Protein AF-A0A1L3ZY53-F1 (afdb_monomer_lite)

Foldseek 3Di:
DDPDCPPPPPLDLQAAQPPRDGADDDDDDVQLLCCQQQVRDPPRDGPTDSHHHPVVSQVSCVVVVNDDDDDDDDPDDPDDDDQADPVGFGQDPVVRDTDHD

pLDDT: mean 83.16, std 15.68, range [38.81, 97.69]

Structure (mmCIF, N/CA/C/O backbone):
data_AF-A0A1L3ZY53-F1
#
_entry.id   AF-A0A1L3ZY53-F1
#
loop_
_atom_site.group_PDB
_atom_site.id
_atom_site.type_symbol
_atom_site.label_atom_id
_atom_site.label_alt_id
_atom_site.label_comp_id
_atom_site.label_asym_id
_atom_site.label_entity_id
_atom_site.label_seq_id
_atom_site.pdbx_PDB_ins_code
_atom_site.Cartn_x
_atom_site.Cartn_y
_atom_site.Cartn_z
_atom_site.occupancy
_atom_site.B_iso_or_equiv
_atom_site.auth_seq_id
_atom_site.auth_comp_id
_atom_site.auth_asym_id
_atom_site.auth_atom_id
_atom_site.pdbx_PDB_model_num
ATOM 1 N N . MET A 1 1 ? 13.992 41.145 -26.073 1.00 41.34 1 MET A N 1
ATOM 2 C CA . MET A 1 1 ? 14.129 39.678 -26.153 1.00 41.34 1 MET A CA 1
ATOM 3 C C . MET A 1 1 ? 13.360 39.112 -24.973 1.00 41.34 1 MET A C 1
ATOM 5 O O . MET A 1 1 ? 13.733 39.388 -23.841 1.00 41.34 1 MET A O 1
ATOM 9 N N . LYS A 1 2 ? 12.188 38.519 -25.225 1.00 38.81 2 LYS A N 1
ATOM 10 C CA . LYS A 1 2 ? 11.344 37.935 -24.177 1.00 38.81 2 LYS A CA 1
ATOM 11 C C . LYS A 1 2 ? 11.975 36.592 -23.820 1.00 38.81 2 LYS A C 1
ATOM 13 O O . LYS A 1 2 ? 12.132 35.769 -24.714 1.00 38.81 2 LYS A O 1
ATOM 18 N N . TYR A 1 3 ? 12.404 36.424 -22.574 1.00 39.72 3 TYR A N 1
ATOM 19 C CA . TYR A 1 3 ? 12.790 35.110 -22.076 1.00 39.72 3 TYR A CA 1
ATOM 20 C C . TYR A 1 3 ? 11.508 34.290 -21.961 1.00 39.72 3 TYR A C 1
ATOM 22 O O . TYR A 1 3 ? 10.615 34.631 -21.186 1.00 39.72 3 TYR A O 1
ATOM 30 N N . ASP A 1 4 ? 11.389 33.297 -22.834 1.00 40.81 4 ASP A N 1
ATOM 31 C CA . ASP A 1 4 ? 10.341 32.293 -22.788 1.00 40.81 4 ASP A CA 1
ATOM 32 C C . ASP A 1 4 ? 10.657 31.380 -21.603 1.00 40.81 4 ASP A C 1
ATOM 34 O O . ASP A 1 4 ? 11.705 30.734 -21.570 1.00 40.81 4 ASP A O 1
ATOM 38 N N . ILE A 1 5 ? 9.799 31.405 -20.586 1.00 49.25 5 ILE A N 1
ATOM 39 C CA . ILE A 1 5 ? 9.877 30.489 -19.451 1.00 49.25 5 ILE A CA 1
ATOM 40 C C . ILE A 1 5 ? 9.296 29.172 -19.965 1.00 49.25 5 ILE A C 1
ATOM 42 O O . ILE A 1 5 ? 8.145 28.826 -19.684 1.00 49.25 5 ILE A O 1
ATOM 46 N N . SER A 1 6 ? 10.075 28.445 -20.769 1.00 46.44 6 SER A N 1
ATOM 47 C CA . SER A 1 6 ? 9.829 27.023 -20.945 1.00 46.44 6 SER A CA 1
ATOM 48 C C . SER A 1 6 ? 9.957 26.419 -19.559 1.00 46.44 6 SER A C 1
ATOM 50 O O . SER A 1 6 ? 11.022 26.467 -18.951 1.00 46.44 6 SER A O 1
ATOM 52 N N . LYS A 1 7 ? 8.823 25.964 -19.032 1.00 46.41 7 LYS A N 1
ATOM 53 C CA . LYS A 1 7 ? 8.690 25.236 -17.780 1.00 46.41 7 LYS A CA 1
ATOM 54 C C . LYS A 1 7 ? 9.711 24.102 -17.770 1.00 46.41 7 LYS A C 1
ATOM 56 O O . LYS A 1 7 ? 9.428 23.021 -18.284 1.00 46.41 7 LYS A O 1
ATOM 61 N N . ASP A 1 8 ? 10.876 24.357 -17.191 1.00 43.75 8 ASP A N 1
ATOM 62 C CA . ASP A 1 8 ? 11.755 23.317 -16.690 1.00 43.75 8 ASP A CA 1
ATOM 63 C C . ASP A 1 8 ? 10.976 22.650 -15.563 1.00 43.75 8 ASP A C 1
ATOM 65 O O . ASP A 1 8 ? 10.980 23.066 -14.406 1.00 43.75 8 ASP A O 1
ATOM 69 N N . ASN A 1 9 ? 10.181 21.669 -15.977 1.00 45.38 9 ASN A N 1
ATOM 70 C CA . ASN A 1 9 ? 9.381 20.789 -15.155 1.00 45.38 9 ASN A CA 1
ATOM 71 C C . ASN A 1 9 ? 10.368 19.838 -14.464 1.00 45.38 9 ASN A C 1
ATOM 73 O O . ASN A 1 9 ? 10.472 18.662 -14.806 1.00 45.38 9 ASN A O 1
ATOM 77 N N . LEU A 1 10 ? 11.178 20.393 -13.561 1.00 45.03 10 LEU A N 1
ATOM 78 C CA . LEU A 1 10 ? 11.965 19.644 -12.596 1.00 45.03 10 LEU A CA 1
ATOM 79 C C . LEU A 1 10 ? 10.947 18.903 -11.733 1.00 45.03 10 LEU A C 1
ATOM 81 O O . LEU A 1 10 ? 10.370 19.486 -10.820 1.00 45.03 10 LEU A O 1
ATOM 85 N N . MET A 1 11 ? 10.665 17.649 -12.091 1.00 47.66 11 MET A N 1
ATOM 86 C CA . MET A 1 11 ? 9.941 16.729 -11.222 1.00 47.66 11 MET A CA 1
ATOM 87 C C . MET A 1 11 ? 10.729 16.686 -9.917 1.00 47.66 11 MET A C 1
ATOM 89 O O . MET A 1 11 ? 11.853 16.188 -9.892 1.00 47.66 11 MET A O 1
ATOM 93 N N . THR A 1 12 ? 10.194 17.315 -8.873 1.00 52.34 12 THR A N 1
ATOM 94 C CA . THR A 1 12 ? 10.753 17.209 -7.530 1.00 52.34 12 THR A CA 1
ATOM 95 C C . THR A 1 12 ? 10.639 15.748 -7.095 1.00 52.34 12 THR A C 1
ATOM 97 O O . THR A 1 12 ? 9.774 15.022 -7.598 1.00 52.34 12 THR A O 1
ATOM 100 N N . ASP A 1 13 ? 11.477 15.304 -6.155 1.00 60.69 13 ASP A N 1
ATOM 101 C CA . ASP A 1 13 ? 11.404 13.981 -5.499 1.00 60.69 13 ASP A CA 1
ATOM 102 C C . ASP A 1 13 ? 10.107 13.801 -4.668 1.00 60.69 13 ASP A C 1
ATOM 104 O O . ASP A 1 13 ? 10.077 13.164 -3.621 1.00 60.69 13 ASP A O 1
ATOM 108 N N . GLU A 1 14 ? 9.017 14.420 -5.102 1.00 74.50 14 GLU A N 1
ATOM 109 C CA . GLU A 1 14 ? 7.707 14.468 -4.477 1.00 74.50 14 GLU A CA 1
ATOM 110 C C . GLU A 1 14 ? 6.624 14.038 -5.473 1.00 74.50 14 GLU A C 1
ATOM 112 O O . GLU A 1 14 ? 5.462 13.950 -5.095 1.00 74.50 14 GLU A O 1
ATOM 117 N N . GLN A 1 15 ? 6.963 13.760 -6.740 1.00 86.69 15 GLN A N 1
ATOM 118 C CA . GLN A 1 15 ? 6.006 13.347 -7.769 1.00 86.69 15 GLN A CA 1
ATOM 119 C C . GLN A 1 15 ? 6.284 11.932 -8.277 1.00 86.69 15 GLN A C 1
ATOM 121 O O . GLN A 1 15 ? 7.419 11.517 -8.500 1.00 86.69 15 GLN A O 1
ATOM 126 N N . CYS A 1 16 ? 5.211 11.178 -8.502 1.00 88.00 16 CYS A N 1
ATOM 127 C CA . CYS A 1 16 ? 5.272 9.864 -9.121 1.00 88.00 16 CYS A CA 1
ATOM 128 C C . CYS A 1 16 ? 5.749 9.978 -10.569 1.00 88.00 16 CYS A C 1
ATOM 130 O O . CYS A 1 16 ? 5.091 10.606 -11.401 1.00 88.00 16 CYS A O 1
ATOM 132 N N . THR A 1 17 ? 6.818 9.267 -10.915 1.00 86.56 17 THR A N 1
ATOM 133 C CA . THR A 1 17 ? 7.395 9.296 -12.265 1.00 86.56 17 THR A CA 1
ATOM 134 C C . THR A 1 17 ? 6.480 8.694 -13.333 1.00 86.56 17 THR A C 1
ATOM 136 O O . THR A 1 17 ? 6.614 9.016 -14.512 1.00 86.56 17 THR A O 1
ATOM 139 N N . ARG A 1 18 ? 5.517 7.852 -12.931 1.00 86.81 18 ARG A N 1
ATOM 140 C CA . ARG A 1 18 ? 4.566 7.186 -13.835 1.00 86.81 18 ARG A CA 1
ATOM 141 C C . ARG A 1 18 ? 3.292 7.994 -14.095 1.00 86.81 18 ARG A C 1
ATOM 143 O O . ARG A 1 18 ? 2.796 7.968 -15.216 1.00 86.81 18 ARG A O 1
ATOM 150 N N . CYS A 1 19 ? 2.736 8.672 -13.088 1.00 89.56 19 CYS A N 1
ATOM 151 C CA . CYS A 1 19 ? 1.443 9.362 -13.218 1.00 89.56 19 CYS A CA 1
ATOM 152 C C . CYS A 1 19 ? 1.476 10.869 -12.927 1.00 89.56 19 CYS A C 1
ATOM 154 O O . CYS A 1 19 ? 0.454 11.524 -13.105 1.00 89.56 19 CYS A O 1
ATOM 156 N N . GLY A 1 20 ? 2.610 11.421 -12.485 1.00 87.81 20 GLY A N 1
ATOM 157 C CA . GLY A 1 20 ? 2.790 12.848 -12.197 1.00 87.81 20 GLY A CA 1
ATOM 158 C C . GLY A 1 20 ? 2.080 13.361 -10.939 1.00 87.81 20 GLY A C 1
ATOM 159 O O . GLY A 1 20 ? 2.234 14.528 -10.595 1.00 87.81 20 GLY A O 1
ATOM 160 N N . HIS A 1 21 ? 1.304 12.522 -10.245 1.00 88.00 21 HIS A N 1
ATOM 161 C CA . HIS A 1 21 ? 0.679 12.895 -8.976 1.00 88.00 21 HIS A CA 1
ATOM 162 C C . HIS A 1 21 ? 1.707 13.014 -7.852 1.00 88.00 21 HIS A C 1
ATOM 164 O O . HIS A 1 21 ? 2.731 12.329 -7.869 1.00 88.00 21 HIS A O 1
ATOM 170 N N . GLU A 1 22 ? 1.376 13.823 -6.846 1.00 87.12 22 GLU A N 1
ATOM 171 C CA . GLU A 1 22 ? 2.131 13.893 -5.598 1.00 87.12 22 GLU A CA 1
ATOM 172 C C . GLU A 1 22 ? 2.261 12.511 -4.951 1.00 87.12 22 GLU A C 1
ATOM 174 O O . GLU A 1 22 ? 1.339 11.685 -4.957 1.00 87.12 22 GLU A O 1
ATOM 179 N N . ASN A 1 23 ? 3.439 12.259 -4.402 1.00 83.75 23 ASN A N 1
ATOM 180 C CA . ASN A 1 23 ? 3.794 11.019 -3.760 1.00 83.75 23 ASN A CA 1
ATOM 181 C C . ASN A 1 23 ? 3.635 11.178 -2.245 1.00 83.75 23 ASN A C 1
ATOM 183 O O . ASN A 1 23 ? 4.349 11.945 -1.606 1.00 83.75 23 ASN A O 1
ATOM 187 N N . ALA A 1 24 ? 2.687 10.448 -1.659 1.00 81.88 24 ALA A N 1
ATOM 188 C CA . ALA A 1 24 ? 2.598 10.335 -0.207 1.00 81.88 24 ALA A CA 1
ATOM 189 C C . ALA A 1 24 ? 3.755 9.475 0.328 1.00 81.88 24 ALA A C 1
ATOM 191 O O . ALA A 1 24 ? 4.302 8.654 -0.403 1.00 81.88 24 ALA A O 1
ATOM 192 N N . ILE A 1 25 ? 4.108 9.603 1.610 1.00 83.06 25 ILE A N 1
ATOM 193 C CA . ILE A 1 25 ? 5.049 8.666 2.241 1.00 83.06 25 ILE A CA 1
ATOM 194 C C . ILE A 1 25 ? 4.376 7.295 2.333 1.00 83.06 25 ILE A C 1
ATOM 196 O O . ILE A 1 25 ? 3.285 7.162 2.889 1.00 83.06 25 ILE A O 1
ATOM 200 N N . TRP A 1 26 ? 5.027 6.272 1.787 1.00 87.06 26 TRP A N 1
ATOM 201 C CA . TRP A 1 26 ? 4.571 4.890 1.859 1.00 87.06 26 TRP A CA 1
ATOM 202 C C . TRP A 1 26 ? 5.762 3.934 1.791 1.00 87.06 26 TRP A C 1
ATOM 204 O O . TRP A 1 26 ? 6.852 4.308 1.356 1.00 87.06 26 TRP A O 1
ATOM 214 N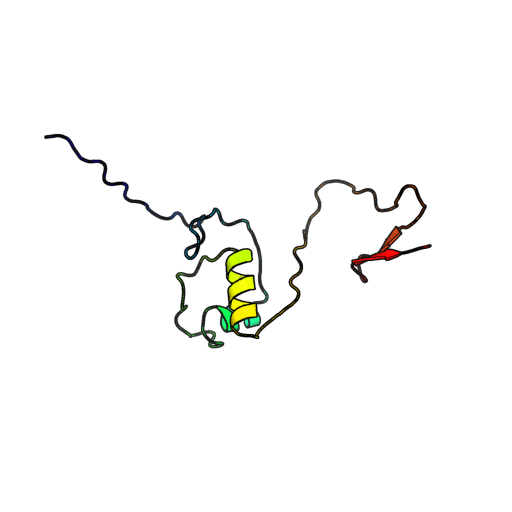 N . VAL A 1 27 ? 5.552 2.692 2.221 1.00 85.12 27 VAL A N 1
ATOM 215 C CA . VAL A 1 27 ? 6.588 1.655 2.228 1.00 85.12 27 VAL A CA 1
ATOM 216 C C . VAL A 1 27 ? 6.085 0.379 1.563 1.00 85.12 27 VAL A C 1
ATOM 218 O O . VAL A 1 27 ? 4.925 -0.009 1.705 1.00 85.12 27 VAL A O 1
ATOM 221 N N . ALA A 1 28 ? 6.980 -0.295 0.847 1.00 87.44 28 ALA A N 1
ATOM 222 C CA . ALA A 1 28 ? 6.789 -1.654 0.357 1.00 87.44 28 ALA A CA 1
ATOM 223 C C . ALA A 1 28 ? 7.860 -2.566 0.956 1.00 87.44 28 ALA A C 1
ATOM 225 O O . ALA A 1 28 ? 8.998 -2.156 1.182 1.00 87.44 28 ALA A O 1
ATOM 226 N N . HIS A 1 29 ? 7.517 -3.840 1.148 1.00 87.88 29 HIS A N 1
ATOM 227 C CA . HIS A 1 29 ? 8.496 -4.858 1.513 1.00 87.88 29 HIS A CA 1
ATOM 228 C C . HIS A 1 29 ? 9.585 -4.940 0.427 1.00 87.88 29 HIS A C 1
ATOM 230 O O . HIS A 1 29 ? 9.264 -5.162 -0.743 1.00 87.88 29 HIS A O 1
ATOM 236 N N . SER A 1 30 ? 10.864 -4.771 0.789 1.00 86.94 30 SER A N 1
ATOM 237 C CA . SER A 1 30 ? 11.954 -4.571 -0.186 1.00 86.94 30 SER A CA 1
ATOM 238 C C . SER A 1 30 ? 12.066 -5.676 -1.253 1.00 86.94 30 SER A C 1
ATOM 240 O O . SER A 1 30 ? 12.244 -5.347 -2.425 1.00 86.94 30 SER A O 1
ATOM 242 N N . PRO A 1 31 ? 11.891 -6.975 -0.929 1.00 91.88 31 PRO A N 1
ATOM 243 C CA . PRO A 1 31 ? 11.791 -8.024 -1.945 1.00 91.88 31 PRO A CA 1
ATOM 244 C C . PRO A 1 31 ? 10.671 -7.817 -2.974 1.00 91.88 31 PRO A C 1
ATOM 246 O O . PRO A 1 31 ? 10.900 -8.016 -4.166 1.00 91.88 31 PRO A O 1
ATOM 249 N N . LEU A 1 32 ? 9.477 -7.393 -2.540 1.00 92.12 32 LEU A N 1
ATOM 250 C CA . LEU A 1 32 ? 8.368 -7.118 -3.457 1.00 92.12 32 LEU A CA 1
ATOM 251 C C . LEU A 1 32 ? 8.665 -5.875 -4.299 1.00 92.12 32 LEU A C 1
ATOM 253 O O . LEU A 1 32 ? 8.419 -5.887 -5.501 1.00 92.12 32 LEU A O 1
ATOM 257 N N . TRP A 1 33 ? 9.259 -4.840 -3.697 1.00 91.19 33 TRP A N 1
ATOM 258 C CA . TRP A 1 33 ? 9.708 -3.660 -4.433 1.00 91.19 33 TRP A CA 1
ATOM 259 C C . TRP A 1 33 ? 10.646 -4.029 -5.583 1.00 91.19 33 TRP A C 1
ATOM 261 O O . TRP A 1 33 ? 10.388 -3.681 -6.732 1.00 91.19 33 TRP A O 1
ATOM 271 N N . ASN A 1 34 ? 11.688 -4.810 -5.300 1.00 90.12 34 ASN A N 1
ATOM 272 C CA . ASN A 1 34 ? 12.649 -5.240 -6.314 1.00 90.12 34 ASN A CA 1
ATOM 273 C C . ASN A 1 34 ? 11.998 -6.106 -7.401 1.00 90.12 34 ASN A C 1
ATOM 275 O O . ASN A 1 34 ? 12.319 -5.950 -8.578 1.00 90.12 34 ASN A O 1
ATOM 279 N N . ALA A 1 35 ? 11.064 -6.989 -7.036 1.00 91.81 35 ALA A N 1
ATOM 280 C CA . ALA A 1 35 ? 10.305 -7.790 -7.998 1.00 91.81 35 ALA A CA 1
ATOM 281 C C . ALA A 1 35 ? 9.511 -6.918 -8.981 1.00 91.81 35 ALA A C 1
ATOM 283 O O . ALA A 1 35 ? 9.549 -7.150 -10.190 1.00 91.81 35 ALA A O 1
ATOM 284 N N . VAL A 1 36 ? 8.841 -5.887 -8.469 1.00 91.62 36 VAL A N 1
ATOM 285 C CA . VAL A 1 36 ? 7.995 -4.998 -9.272 1.00 91.62 36 VAL A CA 1
ATOM 286 C C . VAL A 1 36 ? 8.833 -4.018 -10.091 1.00 91.62 36 VAL A C 1
ATOM 288 O O . VAL A 1 36 ? 8.578 -3.858 -11.283 1.00 91.62 36 VAL A O 1
ATOM 291 N N . MET A 1 37 ? 9.840 -3.393 -9.482 1.00 89.62 37 MET A N 1
ATOM 292 C CA . MET A 1 37 ? 10.550 -2.244 -10.055 1.00 89.62 37 MET A CA 1
ATOM 293 C C . MET A 1 37 ? 11.834 -2.614 -10.799 1.00 89.62 37 MET A C 1
ATOM 295 O O . MET A 1 37 ? 12.228 -1.891 -11.707 1.00 89.62 37 MET A O 1
ATOM 299 N N . ARG A 1 38 ? 12.486 -3.726 -10.434 1.00 89.56 38 ARG A N 1
ATOM 300 C CA . ARG A 1 38 ? 13.826 -4.128 -10.918 1.00 89.56 38 ARG A CA 1
ATOM 301 C C . ARG A 1 38 ? 13.856 -5.549 -11.494 1.00 89.56 38 ARG A C 1
ATOM 303 O O . ARG A 1 38 ? 14.900 -6.200 -11.535 1.00 89.56 38 ARG A O 1
ATOM 310 N N . GLY A 1 39 ? 12.689 -6.087 -11.859 1.00 84.62 39 GLY A N 1
ATOM 311 C CA . GLY A 1 39 ? 12.557 -7.447 -12.398 1.00 84.62 39 GLY A CA 1
ATOM 312 C C . GLY A 1 39 ? 13.024 -8.551 -11.439 1.00 84.62 39 GLY A C 1
ATOM 313 O O . GLY A 1 39 ? 13.445 -9.614 -11.884 1.00 84.62 39 GLY A O 1
ATOM 314 N N . GLY A 1 40 ? 13.000 -8.300 -10.127 1.00 80.81 40 GLY A N 1
ATOM 315 C CA . GLY A 1 40 ? 13.413 -9.257 -9.092 1.00 80.81 40 GLY A CA 1
ATOM 316 C C . GLY A 1 40 ? 14.904 -9.253 -8.766 1.00 80.81 40 GLY A C 1
ATOM 317 O O . GLY A 1 40 ? 15.312 -9.930 -7.825 1.00 80.81 40 GLY A O 1
ATOM 318 N N . CYS A 1 41 ? 15.719 -8.473 -9.477 1.00 81.62 41 CYS A N 1
ATOM 319 C CA . CYS A 1 41 ? 17.139 -8.341 -9.179 1.00 81.62 41 CYS A CA 1
ATOM 320 C C . CYS A 1 41 ? 17.380 -7.126 -8.276 1.00 81.62 41 CYS A C 1
ATOM 322 O O . CYS A 1 41 ? 17.050 -6.002 -8.641 1.00 81.62 41 CYS A O 1
ATOM 324 N N . ILE A 1 42 ? 18.010 -7.326 -7.114 1.00 81.50 42 ILE A N 1
ATOM 325 C CA . ILE A 1 42 ? 18.395 -6.211 -6.227 1.00 81.50 42 ILE A CA 1
ATOM 326 C C . ILE A 1 42 ? 19.383 -5.245 -6.901 1.00 81.50 42 ILE A C 1
ATOM 328 O O . ILE A 1 42 ? 19.358 -4.052 -6.628 1.00 81.50 42 ILE A O 1
ATOM 332 N N . ASN A 1 43 ? 20.192 -5.761 -7.832 1.00 84.62 43 ASN A N 1
ATOM 333 C CA . ASN A 1 43 ? 21.124 -4.991 -8.657 1.00 84.62 43 ASN A CA 1
ATOM 334 C C . ASN A 1 43 ? 20.562 -4.720 -10.064 1.00 84.62 43 ASN A C 1
ATOM 336 O O . ASN A 1 43 ? 21.318 -4.384 -10.969 1.00 84.62 43 ASN A O 1
ATOM 340 N N . GLY A 1 44 ? 19.267 -4.964 -10.285 1.00 79.62 44 GLY A N 1
ATOM 341 C CA . GLY A 1 44 ? 18.622 -4.694 -11.563 1.00 79.62 44 GLY A CA 1
ATOM 342 C C . GLY A 1 44 ? 18.442 -3.197 -11.765 1.00 79.62 44 GLY A 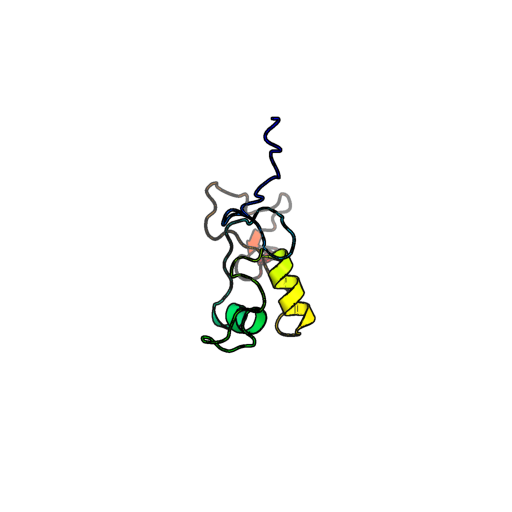C 1
ATOM 343 O O . GLY A 1 44 ? 18.155 -2.470 -10.807 1.00 79.62 44 GLY A O 1
ATOM 344 N N . GLU A 1 45 ? 18.581 -2.759 -13.013 1.00 83.00 45 GLU A N 1
ATOM 345 C CA . GLU A 1 45 ? 18.199 -1.407 -13.406 1.00 83.00 45 GLU A CA 1
ATOM 346 C C . GLU A 1 45 ? 16.686 -1.230 -13.210 1.00 83.00 45 GLU A C 1
ATOM 348 O O . GLU A 1 45 ? 15.912 -2.119 -13.592 1.00 83.00 45 GLU A O 1
ATOM 353 N N . PRO A 1 46 ? 16.244 -0.136 -12.573 1.00 79.69 46 PRO A N 1
ATOM 354 C CA . PRO A 1 46 ? 14.830 0.095 -12.357 1.00 79.69 46 PRO A CA 1
ATOM 355 C C . PRO A 1 46 ? 14.138 0.460 -13.681 1.00 79.69 46 PRO A C 1
ATOM 357 O O . PRO A 1 46 ? 14.633 1.264 -14.465 1.00 79.69 46 PRO A O 1
ATOM 360 N N . GLU A 1 47 ? 12.972 -0.139 -13.933 1.00 75.06 47 GLU A N 1
ATOM 361 C CA . GLU A 1 47 ? 12.169 0.100 -15.147 1.00 75.06 47 GLU A CA 1
ATOM 362 C C . GLU A 1 47 ? 11.587 1.526 -15.185 1.00 75.06 47 GLU A C 1
ATOM 364 O O . GLU A 1 47 ? 11.362 2.098 -16.251 1.00 75.06 47 GLU A O 1
ATOM 369 N N . PHE A 1 48 ? 11.382 2.113 -14.007 1.00 70.62 48 PHE A N 1
ATOM 370 C CA . PHE A 1 48 ? 10.942 3.489 -13.806 1.00 70.62 48 PHE A CA 1
ATOM 371 C C . PHE A 1 48 ? 11.941 4.178 -12.878 1.00 70.62 48 PHE A C 1
ATOM 373 O O . PHE A 1 48 ? 12.406 3.547 -11.931 1.00 70.62 48 PHE A O 1
ATOM 380 N N . ASN A 1 49 ? 12.237 5.465 -13.098 1.00 69.25 49 ASN A N 1
ATOM 381 C CA . ASN A 1 49 ? 13.021 6.254 -12.140 1.00 69.25 49 ASN A CA 1
ATOM 382 C C . ASN A 1 49 ? 12.418 6.098 -10.735 1.00 69.25 49 ASN A C 1
ATOM 384 O O . ASN A 1 49 ? 11.190 6.107 -10.609 1.00 69.25 49 ASN A O 1
ATOM 388 N N . ASP A 1 50 ? 13.283 5.937 -9.724 1.00 69.69 50 ASP A N 1
ATOM 389 C CA . ASP A 1 50 ? 13.032 5.244 -8.442 1.00 69.69 50 ASP A CA 1
ATOM 390 C C . ASP A 1 50 ? 11.766 5.660 -7.665 1.00 69.69 50 ASP A C 1
ATOM 392 O O . ASP A 1 50 ? 11.327 4.935 -6.773 1.00 69.69 50 ASP A O 1
ATOM 396 N N . MET A 1 51 ? 11.139 6.788 -7.993 1.00 79.81 51 MET A N 1
ATOM 397 C CA . MET A 1 51 ? 9.978 7.291 -7.281 1.00 79.81 51 MET A CA 1
ATOM 398 C C . MET A 1 51 ? 8.643 7.020 -7.990 1.00 79.81 51 MET A C 1
ATOM 400 O O . MET A 1 51 ? 8.209 7.757 -8.874 1.00 79.81 51 MET A O 1
ATOM 404 N N . VAL A 1 52 ? 7.939 5.979 -7.542 1.00 88.88 52 VAL A N 1
ATOM 405 C CA . VAL A 1 52 ? 6.576 5.639 -7.981 1.00 88.88 52 VAL A CA 1
ATOM 406 C C . VAL A 1 52 ? 5.624 5.682 -6.786 1.00 88.88 52 VAL A C 1
ATOM 408 O O . VAL A 1 52 ? 5.991 5.285 -5.682 1.00 88.88 52 VAL A O 1
ATOM 411 N N . CYS A 1 53 ? 4.396 6.170 -6.982 1.00 90.31 53 CYS A N 1
ATOM 412 C CA . CYS A 1 53 ? 3.391 6.182 -5.919 1.00 90.31 53 CYS A CA 1
ATOM 413 C C . CYS A 1 53 ? 2.797 4.801 -5.650 1.00 90.31 53 CYS A C 1
ATOM 415 O O . CYS A 1 53 ? 2.781 3.933 -6.527 1.00 90.31 53 CYS A O 1
ATOM 417 N N . SER A 1 54 ? 2.251 4.618 -4.446 1.00 91.50 54 SER A N 1
ATOM 418 C CA . SER A 1 54 ? 1.661 3.351 -4.006 1.00 91.50 54 SER A CA 1
ATOM 419 C C . SER A 1 54 ? 0.625 2.817 -4.997 1.00 91.50 54 SER A C 1
ATOM 421 O O . SER A 1 54 ? 0.667 1.643 -5.341 1.00 91.50 54 SER A O 1
ATOM 423 N N . ALA A 1 55 ? -0.250 3.669 -5.541 1.00 92.00 55 ALA A N 1
ATOM 424 C CA . ALA A 1 55 ? -1.242 3.266 -6.542 1.00 92.00 55 ALA A CA 1
ATOM 425 C C . ALA A 1 55 ? -0.599 2.685 -7.812 1.00 92.00 55 ALA A C 1
ATOM 427 O O . ALA A 1 55 ? -0.917 1.571 -8.224 1.00 92.00 55 ALA A O 1
ATOM 428 N N . CYS A 1 56 ? 0.363 3.404 -8.394 1.00 92.38 56 CYS A N 1
ATOM 429 C CA . CYS A 1 56 ? 1.083 2.941 -9.577 1.00 92.38 56 CYS A CA 1
ATOM 430 C C . CYS A 1 56 ? 1.899 1.672 -9.307 1.00 92.38 56 CYS A C 1
ATOM 432 O O . CYS A 1 56 ? 2.007 0.825 -10.192 1.00 92.38 56 CYS A O 1
ATOM 434 N N . PHE A 1 57 ? 2.458 1.528 -8.107 1.00 92.69 57 PHE A N 1
ATOM 435 C CA . PHE A 1 57 ? 3.151 0.315 -7.691 1.00 92.69 57 PHE A CA 1
ATOM 436 C C . PHE A 1 57 ? 2.204 -0.888 -7.597 1.00 92.69 57 PHE A C 1
ATOM 438 O O . PHE A 1 57 ? 2.521 -1.955 -8.122 1.00 92.69 57 PHE A O 1
ATOM 445 N N . MET A 1 58 ? 1.035 -0.714 -6.969 1.00 94.31 58 MET A N 1
ATOM 446 C CA . MET A 1 58 ? 0.019 -1.762 -6.825 1.00 94.31 58 MET A CA 1
ATOM 447 C C . MET A 1 58 ? -0.452 -2.266 -8.190 1.00 94.31 58 MET A C 1
ATOM 449 O O . MET A 1 58 ? -0.449 -3.470 -8.427 1.00 94.31 58 MET A O 1
ATOM 453 N N . GLU A 1 59 ? -0.755 -1.361 -9.122 1.00 93.56 59 GLU A N 1
ATOM 454 C CA . GLU A 1 59 ? -1.132 -1.731 -10.491 1.00 93.56 59 GLU A CA 1
ATOM 455 C C . GLU A 1 59 ? -0.044 -2.535 -11.211 1.00 93.56 59 GLU A C 1
ATOM 457 O O . GLU A 1 59 ? -0.346 -3.524 -11.875 1.00 93.56 59 GLU A O 1
ATOM 462 N N . LEU A 1 60 ? 1.227 -2.131 -11.092 1.00 93.19 60 LEU A N 1
ATOM 463 C CA . LEU A 1 60 ? 2.343 -2.853 -11.712 1.00 93.19 60 LEU A CA 1
ATOM 464 C C . LEU A 1 60 ? 2.500 -4.249 -11.111 1.00 93.19 60 LEU A C 1
ATOM 466 O O . LEU A 1 60 ? 2.730 -5.218 -11.834 1.00 93.19 60 LEU A O 1
ATOM 470 N N . ALA A 1 61 ? 2.374 -4.359 -9.794 1.00 94.31 61 ALA A N 1
ATOM 471 C CA . ALA A 1 61 ? 2.454 -5.626 -9.092 1.00 94.31 61 ALA A CA 1
ATOM 472 C C . ALA A 1 61 ? 1.315 -6.581 -9.487 1.00 94.31 61 ALA A C 1
ATOM 474 O O . ALA A 1 61 ? 1.576 -7.769 -9.693 1.00 94.31 61 ALA A O 1
ATOM 475 N N . GLU A 1 62 ? 0.089 -6.073 -9.654 1.00 95.44 62 GLU A N 1
ATOM 476 C CA . GLU A 1 62 ? -1.053 -6.855 -10.148 1.00 95.44 62 GLU A CA 1
ATOM 477 C C . GLU A 1 62 ? -0.870 -7.254 -11.613 1.00 95.44 62 GLU A C 1
ATOM 479 O O . GLU A 1 62 ? -1.028 -8.427 -11.951 1.00 95.44 62 GLU A O 1
ATOM 484 N N . ALA A 1 63 ? -0.465 -6.318 -12.475 1.00 93.88 63 ALA A N 1
ATOM 485 C CA . ALA A 1 63 ? -0.232 -6.575 -13.895 1.00 93.88 63 ALA A CA 1
ATOM 486 C C . ALA A 1 63 ? 0.862 -7.631 -14.129 1.00 93.88 63 ALA A C 1
ATOM 488 O O . ALA A 1 63 ? 0.778 -8.417 -15.071 1.00 93.88 63 ALA A O 1
ATOM 489 N N . LYS A 1 64 ? 1.872 -7.678 -13.251 1.00 93.19 64 LYS A N 1
ATOM 490 C CA . LYS A 1 64 ? 2.940 -8.691 -13.264 1.00 93.19 64 LYS A CA 1
ATOM 491 C C . LYS A 1 64 ? 2.545 -9.998 -12.556 1.00 93.19 64 LYS A C 1
ATOM 493 O O . LYS A 1 64 ? 3.337 -10.936 -12.546 1.00 93.19 64 LYS A O 1
ATOM 498 N N . GLY A 1 65 ? 1.358 -10.077 -11.948 1.00 94.75 65 GLY A N 1
ATOM 499 C CA . GLY A 1 65 ? 0.900 -11.245 -11.187 1.00 94.75 65 GLY A CA 1
ATOM 500 C C . GLY A 1 65 ? 1.706 -11.517 -9.910 1.00 94.75 65 GLY A C 1
ATOM 501 O O . GLY A 1 65 ? 1.697 -12.638 -9.407 1.00 94.75 65 GLY A O 1
ATOM 502 N N . LEU A 1 66 ? 2.424 -10.514 -9.397 1.00 93.81 66 LEU A N 1
ATOM 503 C CA . LEU A 1 66 ? 3.340 -10.647 -8.258 1.00 93.81 66 LEU A CA 1
ATOM 504 C C . LEU A 1 66 ? 2.628 -10.503 -6.914 1.00 93.81 66 LEU A C 1
ATOM 506 O O . LEU A 1 66 ? 3.034 -11.111 -5.925 1.00 93.81 66 LEU A O 1
ATOM 510 N N . ALA A 1 67 ? 1.580 -9.686 -6.867 1.00 93.38 67 ALA A N 1
ATOM 511 C CA . ALA A 1 67 ? 0.784 -9.482 -5.670 1.00 93.38 67 ALA A CA 1
ATOM 512 C C . ALA A 1 67 ? -0.645 -9.079 -6.035 1.00 93.38 67 ALA A C 1
ATOM 514 O O . ALA A 1 67 ? -0.896 -8.491 -7.080 1.00 93.38 67 ALA A O 1
ATOM 515 N N . THR A 1 68 ? -1.576 -9.408 -5.145 1.00 91.00 68 THR A N 1
ATOM 516 C CA . THR A 1 68 ? -2.971 -8.956 -5.170 1.00 91.00 68 THR A CA 1
ATOM 517 C C . THR A 1 68 ? -3.382 -8.620 -3.737 1.00 91.00 68 THR A C 1
ATOM 519 O O . THR A 1 68 ? -2.752 -9.102 -2.792 1.00 91.00 68 THR A O 1
ATOM 522 N N . LYS A 1 69 ? -4.455 -7.837 -3.558 1.00 88.81 69 LYS A N 1
ATOM 523 C CA . LYS A 1 69 ? -5.033 -7.499 -2.237 1.00 88.81 69 LYS A CA 1
ATOM 524 C C . LYS A 1 69 ? -4.091 -6.701 -1.329 1.00 88.81 69 LYS A C 1
ATOM 526 O O . LYS A 1 69 ? -3.752 -7.117 -0.220 1.00 88.81 69 LYS A O 1
ATOM 531 N N . PHE A 1 70 ? -3.708 -5.521 -1.788 1.00 88.44 70 PHE A N 1
ATOM 532 C CA . PHE A 1 70 ? -2.943 -4.578 -0.983 1.00 88.44 70 PHE A CA 1
ATOM 533 C C . PHE A 1 70 ? -3.755 -4.038 0.193 1.00 88.44 70 PHE A C 1
ATOM 535 O O . PHE A 1 70 ? -4.983 -3.949 0.148 1.00 88.44 70 PHE A O 1
ATOM 542 N N . ARG A 1 71 ? -3.045 -3.664 1.255 1.00 83.88 71 ARG A N 1
ATOM 543 C CA . ARG A 1 71 ? -3.604 -2.971 2.413 1.00 83.88 71 ARG A CA 1
ATOM 544 C C . ARG A 1 71 ? -2.819 -1.692 2.627 1.00 83.88 71 ARG A C 1
ATOM 546 O O . ARG A 1 71 ? -1.594 -1.712 2.576 1.00 83.88 71 ARG A O 1
ATOM 553 N N . VAL A 1 72 ? -3.541 -0.606 2.871 1.00 81.12 72 VAL A N 1
ATOM 554 C CA . VAL A 1 72 ? -2.965 0.671 3.287 1.00 81.12 72 VAL A CA 1
ATOM 555 C C . VAL A 1 72 ? -3.249 0.824 4.771 1.00 81.12 72 VAL A C 1
ATOM 557 O O . VAL A 1 72 ? -4.391 0.665 5.203 1.00 81.12 72 VAL A O 1
ATOM 560 N N . THR A 1 73 ? -2.202 1.076 5.546 1.00 83.00 73 THR A N 1
ATOM 561 C CA . THR A 1 73 ? -2.255 1.085 7.008 1.00 83.00 73 THR A CA 1
ATOM 562 C C . THR A 1 73 ? -1.502 2.300 7.529 1.00 83.00 73 THR A C 1
ATOM 564 O O . THR A 1 73 ? -0.475 2.666 6.962 1.00 83.00 73 THR A O 1
ATOM 567 N N . ALA A 1 74 ? -1.986 2.913 8.608 1.00 83.88 74 ALA A N 1
ATOM 568 C CA . ALA A 1 74 ? -1.212 3.898 9.356 1.00 83.88 74 ALA A CA 1
ATOM 569 C C . ALA A 1 74 ? -0.450 3.173 10.472 1.00 83.88 74 ALA A C 1
ATOM 571 O O . ALA A 1 74 ? -1.074 2.479 11.272 1.00 83.88 74 ALA A O 1
ATOM 572 N N . GLU A 1 75 ? 0.878 3.308 10.512 1.00 82.44 75 GLU A N 1
ATOM 573 C CA . GLU A 1 75 ? 1.698 2.747 11.600 1.00 82.44 75 GLU A CA 1
ATOM 574 C C . GLU A 1 75 ? 1.526 3.539 12.902 1.00 82.44 75 GLU A C 1
ATOM 576 O O . GLU A 1 75 ? 1.546 2.965 13.988 1.00 82.44 75 GLU A O 1
ATOM 581 N N . GLU A 1 76 ? 1.287 4.847 12.788 1.00 86.75 76 GLU A N 1
ATOM 582 C CA . GLU A 1 76 ? 1.116 5.751 13.920 1.00 86.75 76 GLU A CA 1
ATOM 583 C C . GLU A 1 76 ? -0.178 6.556 13.776 1.00 86.75 76 GLU A C 1
ATOM 585 O O . GLU A 1 76 ? -0.417 7.225 12.767 1.00 86.75 76 GLU A O 1
ATOM 590 N N . ILE A 1 77 ? -1.026 6.495 14.806 1.00 89.50 77 ILE A N 1
ATOM 591 C CA . ILE A 1 77 ? -2.278 7.247 14.874 1.00 89.50 77 ILE A CA 1
ATOM 592 C C . ILE A 1 77 ? -2.160 8.257 16.008 1.00 89.50 77 ILE A C 1
ATOM 594 O O . ILE A 1 77 ? -2.173 7.912 17.187 1.00 89.50 77 ILE A O 1
ATOM 598 N N . ASN A 1 78 ? -2.074 9.531 15.636 1.00 94.06 78 ASN A N 1
ATOM 599 C CA . ASN A 1 78 ? -1.804 10.634 16.564 1.00 94.06 78 ASN A CA 1
ATOM 600 C C . ASN A 1 78 ? -3.030 11.094 17.367 1.00 94.06 78 ASN A C 1
ATOM 602 O O . ASN A 1 78 ? -2.998 12.131 18.025 1.00 94.06 78 ASN A O 1
ATOM 606 N N . THR A 1 79 ? -4.131 10.351 17.296 1.00 95.75 79 THR A N 1
ATOM 607 C CA . THR A 1 79 ? -5.364 10.643 18.022 1.00 95.75 79 THR A CA 1
ATOM 608 C C . THR A 1 79 ? -6.000 9.346 18.507 1.00 95.75 79 THR A C 1
ATOM 610 O O . THR A 1 79 ? -5.937 8.335 17.806 1.00 95.75 79 THR A O 1
ATOM 613 N N . PRO A 1 80 ? -6.670 9.350 19.670 1.00 94.19 80 PRO A N 1
ATOM 614 C CA . PRO A 1 80 ? -7.523 8.238 20.056 1.00 94.19 80 PRO A CA 1
ATOM 615 C C . PRO A 1 80 ? -8.599 7.993 18.992 1.00 94.19 80 PRO A C 1
ATOM 617 O O . PRO A 1 80 ? -9.211 8.941 18.491 1.00 94.19 80 PRO A O 1
ATOM 620 N N . LEU A 1 81 ? -8.843 6.722 18.676 1.00 93.69 81 LEU A N 1
ATOM 621 C CA . LEU A 1 81 ? -9.932 6.288 17.805 1.00 93.69 81 LEU A CA 1
ATOM 622 C C . LEU A 1 81 ? -11.035 5.613 18.619 1.00 93.69 81 LEU A C 1
ATOM 624 O O . LEU A 1 81 ? -10.786 5.011 19.663 1.00 93.69 81 LEU A O 1
ATOM 628 N N . GLN A 1 82 ? -12.269 5.693 18.121 1.00 96.31 82 GLN A N 1
ATOM 629 C CA . GLN A 1 82 ? -13.369 4.896 18.655 1.00 96.31 82 GLN A CA 1
ATOM 630 C C . GLN A 1 82 ? -13.252 3.464 18.131 1.00 96.31 82 GLN A C 1
ATOM 632 O O . GLN A 1 82 ? -13.485 3.207 16.953 1.00 96.31 82 GLN A O 1
ATOM 637 N N . MET A 1 83 ? -12.908 2.538 19.026 1.00 95.81 83 MET A N 1
ATOM 638 C CA . MET A 1 83 ? -12.690 1.120 18.703 1.00 95.81 83 MET A CA 1
ATOM 639 C C . MET A 1 83 ? -13.926 0.247 18.951 1.00 95.81 83 MET A C 1
ATOM 641 O 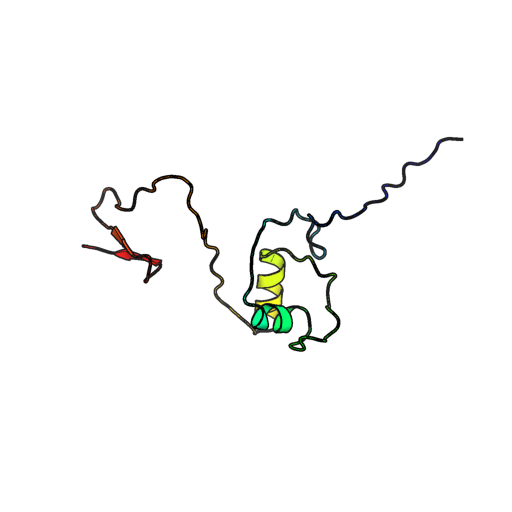O . MET A 1 83 ? -13.845 -0.977 18.873 1.00 95.81 83 MET A O 1
ATOM 645 N N . THR A 1 84 ? -15.075 0.871 19.225 1.00 97.31 84 THR A N 1
ATOM 646 C CA . THR A 1 84 ? -16.358 0.202 19.462 1.00 97.31 84 THR A CA 1
ATOM 647 C C . THR A 1 84 ? -17.465 0.942 18.719 1.00 97.31 84 THR A C 1
ATOM 649 O O . THR A 1 84 ? -17.592 2.162 18.817 1.00 97.31 84 THR A O 1
ATOM 652 N N . THR A 1 85 ? -18.272 0.207 17.959 1.00 95.06 85 THR A N 1
ATOM 653 C CA . THR A 1 85 ? -19.428 0.756 17.233 1.00 95.06 85 THR A CA 1
ATOM 654 C C . THR A 1 85 ? -20.609 1.032 18.175 1.00 95.06 85 THR A C 1
ATOM 656 O O . THR A 1 85 ? -20.699 0.402 19.228 1.00 95.06 85 THR A O 1
ATOM 659 N N . PRO A 1 86 ? -21.602 1.860 17.784 1.00 96.69 86 PRO A N 1
ATOM 660 C CA . PRO A 1 86 ? -22.826 2.047 18.576 1.00 96.69 86 PRO A CA 1
ATOM 661 C C . PRO A 1 86 ? -23.617 0.756 18.843 1.00 96.69 86 PRO A C 1
ATOM 663 O O . PRO A 1 86 ? -24.366 0.682 19.809 1.00 96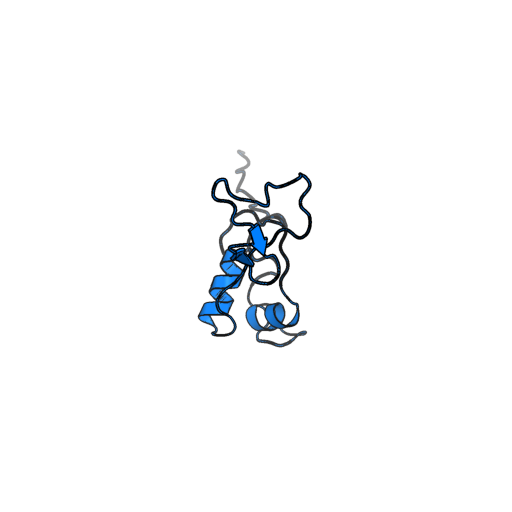.69 86 PRO A O 1
ATOM 666 N N . SER A 1 87 ? -23.452 -0.261 17.989 1.00 95.88 87 SER A N 1
ATOM 667 C CA . SER A 1 87 ? -24.059 -1.590 18.144 1.00 95.88 87 SER A CA 1
ATOM 668 C C . SER A 1 87 ? -23.312 -2.523 19.107 1.00 95.88 87 SER A C 1
ATOM 670 O O . SER A 1 87 ? -23.790 -3.623 19.340 1.00 95.88 87 SER A O 1
ATOM 672 N N . GLY A 1 88 ? -22.147 -2.127 19.632 1.00 96.81 88 GLY A N 1
ATOM 673 C CA . GLY A 1 88 ? -21.342 -2.937 20.558 1.00 96.81 88 GLY A CA 1
ATOM 674 C C . GLY A 1 88 ? -20.167 -3.692 19.926 1.00 96.81 88 GLY A C 1
ATOM 675 O O . GLY A 1 88 ? -19.259 -4.082 20.646 1.00 96.81 88 GLY A O 1
ATOM 676 N N . ARG A 1 89 ? -20.108 -3.829 18.593 1.00 97.69 89 ARG A N 1
ATOM 677 C CA . ARG A 1 89 ? -18.976 -4.484 17.906 1.00 97.69 89 ARG A CA 1
ATOM 678 C C . ARG A 1 89 ? -17.647 -3.783 18.176 1.00 97.69 89 ARG A C 1
ATOM 680 O O . ARG A 1 89 ? -17.599 -2.551 18.093 1.00 97.69 89 ARG A O 1
ATOM 687 N N . VAL A 1 90 ? -16.585 -4.556 18.384 1.00 97.56 90 VAL A N 1
ATOM 688 C CA . VAL A 1 90 ? -15.223 -4.094 18.698 1.00 97.56 90 VAL A CA 1
ATOM 689 C C . VAL A 1 90 ? -14.296 -4.327 17.503 1.00 97.56 90 VAL A C 1
ATOM 691 O O . VAL A 1 90 ? -14.442 -5.307 16.774 1.00 97.56 90 VAL A O 1
ATOM 694 N N . TRP A 1 91 ? -13.362 -3.413 17.248 1.00 95.44 91 TRP A N 1
ATOM 695 C CA . TRP A 1 91 ? -12.364 -3.585 16.189 1.00 95.44 91 TRP A CA 1
ATOM 696 C C . TRP A 1 91 ? -11.303 -4.629 16.579 1.00 95.44 91 TRP A C 1
ATOM 698 O O . TRP A 1 91 ? -10.695 -4.527 17.642 1.00 95.44 91 TRP A O 1
ATOM 708 N N . ASP A 1 92 ? -11.052 -5.614 15.709 1.00 94.31 92 ASP A N 1
ATOM 709 C CA . ASP A 1 92 ? -9.992 -6.622 15.862 1.00 94.31 92 ASP A CA 1
ATOM 710 C C . ASP A 1 92 ? -8.824 -6.316 14.904 1.00 94.31 92 ASP A C 1
ATOM 712 O O . ASP A 1 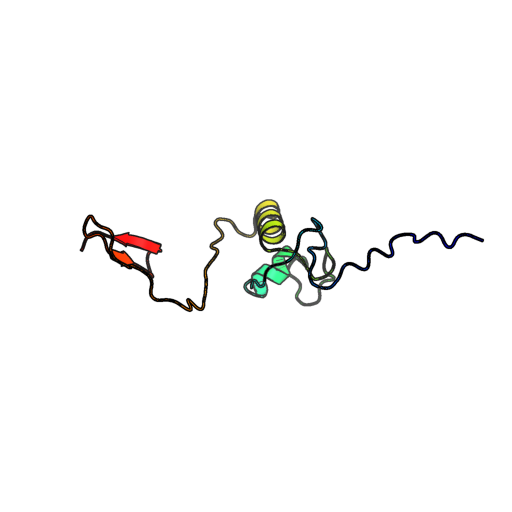92 ? -8.903 -6.604 13.707 1.00 94.31 92 ASP A O 1
ATOM 716 N N . ASP A 1 93 ? -7.715 -5.783 15.429 1.00 88.88 93 ASP A N 1
ATOM 717 C CA . ASP A 1 93 ? -6.510 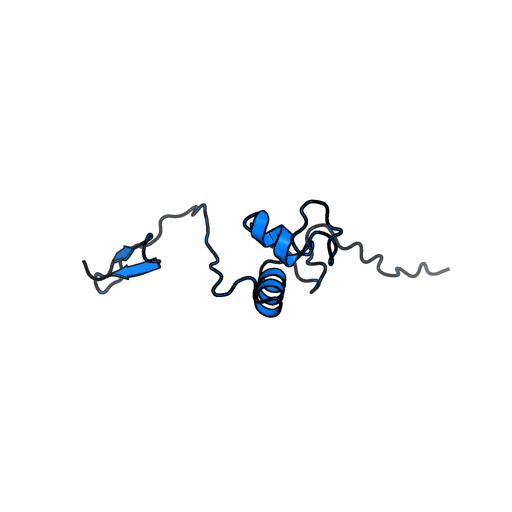-5.427 14.654 1.00 88.88 93 ASP A CA 1
ATOM 718 C C . ASP A 1 93 ? -5.817 -6.619 13.980 1.00 88.88 93 ASP A C 1
ATOM 720 O O . ASP A 1 93 ? -5.081 -6.453 13.006 1.00 88.88 93 ASP A O 1
ATOM 724 N N . LYS A 1 94 ? -6.028 -7.845 14.469 1.00 89.25 94 LYS A N 1
ATOM 725 C CA . LYS A 1 94 ? -5.422 -9.039 13.860 1.00 89.25 94 LYS A CA 1
ATOM 726 C C . LYS A 1 94 ? -6.231 -9.490 12.658 1.00 89.25 94 LYS A C 1
ATOM 728 O O . LYS A 1 94 ? -5.665 -9.908 11.647 1.00 89.25 94 LYS A O 1
ATOM 733 N N . LYS A 1 95 ? -7.557 -9.409 12.764 1.00 89.38 95 LYS A N 1
ATOM 734 C CA . LYS A 1 95 ? -8.476 -9.830 11.701 1.00 89.38 95 LYS A CA 1
ATOM 735 C C . LYS A 1 95 ? -8.838 -8.712 10.730 1.00 89.38 95 LYS A C 1
ATOM 737 O O . LYS A 1 95 ? -9.278 -9.023 9.625 1.00 89.38 95 LYS A O 1
ATOM 742 N N . TRP A 1 96 ? -8.607 -7.454 11.104 1.00 88.38 96 TRP A N 1
ATOM 743 C CA . TRP A 1 96 ? -8.962 -6.264 10.327 1.00 88.38 96 TRP A CA 1
ATOM 744 C C . TRP A 1 96 ? -10.466 -6.161 10.065 1.00 88.38 96 TRP A C 1
ATOM 746 O O . TRP A 1 96 ? -10.904 -5.896 8.944 1.00 88.38 96 TRP A O 1
ATOM 756 N N . LEU A 1 97 ? -11.268 -6.434 11.092 1.00 94.00 97 LEU A N 1
ATOM 757 C CA . LEU A 1 97 ? -12.724 -6.408 11.004 1.00 94.00 97 LEU A CA 1
ATOM 758 C C . LEU A 1 97 ? -13.365 -6.136 12.366 1.00 94.00 97 LEU A C 1
ATOM 760 O O . LEU A 1 97 ? -12.771 -6.378 13.413 1.00 94.00 97 LEU A O 1
ATOM 764 N N . TRP A 1 98 ? -14.602 -5.646 12.328 1.00 95.81 98 TRP A N 1
ATOM 765 C CA . TRP A 1 98 ? -15.449 -5.492 13.508 1.00 95.81 98 TRP A CA 1
ATOM 766 C C . TRP A 1 98 ? -16.002 -6.856 13.924 1.00 95.81 98 TRP A C 1
ATOM 768 O O . TRP A 1 98 ? -16.659 -7.515 13.115 1.00 95.81 98 TRP A O 1
ATOM 778 N N . VAL A 1 99 ? -15.747 -7.267 15.163 1.00 97.12 99 VAL A N 1
ATOM 779 C CA . VAL A 1 99 ? -16.249 -8.516 15.750 1.00 97.12 99 VAL A CA 1
ATOM 780 C C . VAL A 1 99 ? -17.333 -8.227 16.783 1.00 97.12 99 VAL A C 1
ATOM 782 O O . VAL A 1 99 ? -17.326 -7.171 17.414 1.00 97.12 99 VAL A O 1
ATOM 785 N N . GLU A 1 100 ? -18.273 -9.158 16.931 1.00 94.44 100 GLU A N 1
ATOM 786 C CA . GLU A 1 100 ? -19.118 -9.212 18.128 1.00 94.44 100 GLU A CA 1
ATOM 787 C C . GLU A 1 100 ? -18.236 -9.598 19.326 1.00 94.44 100 GLU A C 1
ATOM 789 O O . GLU A 1 100 ? -17.290 -10.375 19.150 1.00 94.44 100 GLU A O 1
ATOM 794 N N . ASP A 1 101 ? -18.520 -9.021 20.493 1.00 74.81 101 ASP A N 1
ATOM 795 C CA . ASP A 1 101 ? -17.851 -9.356 21.761 1.00 74.81 101 ASP A CA 1
ATOM 796 C C . ASP A 1 101 ? -18.318 -10.723 22.298 1.00 74.81 101 ASP A C 1
ATOM 798 O O . ASP A 1 101 ? -19.535 -11.020 22.187 1.00 74.81 101 ASP A O 1
#

Organism: NCBI:txid1921510

Sequence (101 aa):
MKYDISKDNLMTDEQCTRCGHENAIWVAHSPLWNAVMRGGCINGEPEFNDMVCSACFMELAEAKGLATKFRVTAEEINTPLQMTTPSGRVWDDKKWLWVED

Secondary structure (DSSP, 8-state):
------------TTB-TTT--B-------HHHHHHHHSTT-TTSPPSS-S---HHHHHHHHHHTTS--------S--SS----B-TTS-EEETTTTEEE--

Radius of gyration: 19.94 Å; chains: 1; bounding box: 45×51×48 Å